Protein AF-A0A0F9CJG5-F1 (afdb_monomer)

Secondary structure (DSSP, 8-state):
-------------PPPSSTT-HHHHHHHHHHHHHHHHHTTT-HHHHHHHHHHHHHHHHHHHHHHT-

Organism: NCBI:txid412755

Nearest PDB structures (foldseek):
  5jg7-assembly1_B  TM=4.664E-01  e=7.076E+00  Salmonella enterica subsp. enterica serovar Typhimurium str. LT2

pLDDT: mean 85.42, std 16.62, range [41.19, 97.0]

Sequence (66 aa):
MTSLQPLKYFVCKPRSKTPTDKHAFASRMAMETYARVIGETDEEFAGVIMAWVEHEKELVTWMEGR

Foldseek 3Di:
DPPPPPPPDPLDQDADPALPPPVNVVSLVVLLVVLVVCCVPCVPVSVVSVVSSVVRVVVSVVRVVD

Structure (mmCIF, N/CA/C/O backbone):
data_AF-A0A0F9CJG5-F1
#
_entry.id   AF-A0A0F9CJG5-F1
#
loop_
_atom_site.group_PDB
_atom_site.id
_atom_site.type_symbol
_atom_site.label_atom_id
_atom_site.label_alt_id
_atom_site.label_comp_id
_atom_site.label_asym_id
_atom_site.label_entity_id
_atom_site.label_seq_id
_atom_site.pdbx_PDB_ins_code
_atom_site.Cartn_x
_atom_site.Cartn_y
_atom_site.Cartn_z
_atom_site.occupancy
_atom_site.B_iso_or_equiv
_atom_site.auth_seq_id
_atom_site.auth_comp_id
_atom_site.auth_asym_id
_atom_site.auth_atom_id
_atom_site.pdbx_PDB_model_num
ATOM 1 N N . MET A 1 1 ? -14.970 -23.834 23.516 1.00 41.19 1 MET A N 1
ATOM 2 C CA . MET A 1 1 ? -15.077 -22.486 22.921 1.00 41.19 1 MET A CA 1
ATOM 3 C C . MET A 1 1 ? -13.724 -22.139 22.330 1.00 41.19 1 MET A C 1
ATOM 5 O O . MET A 1 1 ? -12.784 -21.916 23.080 1.00 41.19 1 MET A O 1
ATOM 9 N N . THR A 1 2 ? -13.580 -22.216 21.010 1.00 44.44 2 THR A N 1
ATOM 10 C CA . THR A 1 2 ? -12.369 -21.773 20.314 1.00 44.44 2 THR A CA 1
ATOM 11 C C . THR A 1 2 ? -12.271 -20.262 20.473 1.00 44.44 2 THR A C 1
ATOM 13 O O . THR A 1 2 ? -13.107 -19.527 19.956 1.00 44.44 2 THR A O 1
ATOM 16 N N . SER A 1 3 ? -11.280 -19.809 21.242 1.00 46.00 3 SER A N 1
ATOM 17 C CA . SER A 1 3 ? -10.844 -18.416 21.225 1.00 46.00 3 SER A CA 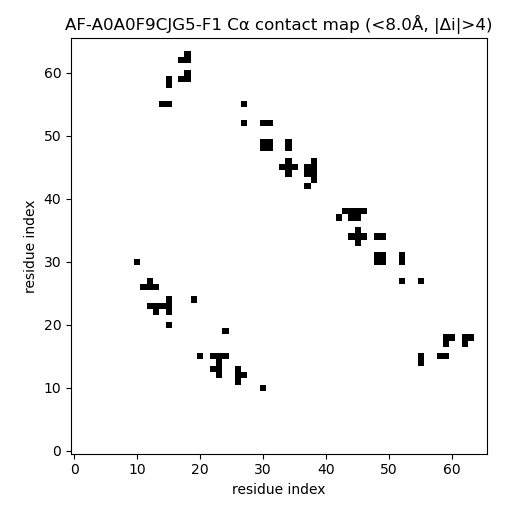1
ATOM 18 C C . SER A 1 3 ? -10.466 -18.096 19.783 1.00 46.00 3 SER A C 1
ATOM 20 O O . SER A 1 3 ? -9.459 -18.598 19.278 1.00 46.00 3 SER A O 1
ATOM 22 N N . LEU A 1 4 ? -11.322 -17.346 19.088 1.00 48.03 4 LEU A N 1
ATOM 23 C CA . LEU A 1 4 ? -10.941 -16.689 17.850 1.00 48.03 4 LEU A CA 1
ATOM 24 C C . LEU A 1 4 ? -9.851 -15.704 18.257 1.00 48.03 4 LEU A C 1
ATOM 26 O O . LEU A 1 4 ? -10.147 -14.622 18.761 1.00 48.03 4 LEU A O 1
ATOM 30 N N . GLN A 1 5 ? -8.586 -16.111 18.121 1.00 53.09 5 GLN A N 1
ATOM 31 C CA . GLN A 1 5 ? -7.498 -15.153 18.213 1.00 53.09 5 GLN A CA 1
ATOM 32 C C . GLN A 1 5 ? -7.831 -14.035 17.222 1.00 53.09 5 GLN A C 1
ATOM 34 O O . GLN A 1 5 ? -8.170 -14.355 16.077 1.00 53.09 5 GLN A O 1
ATOM 39 N N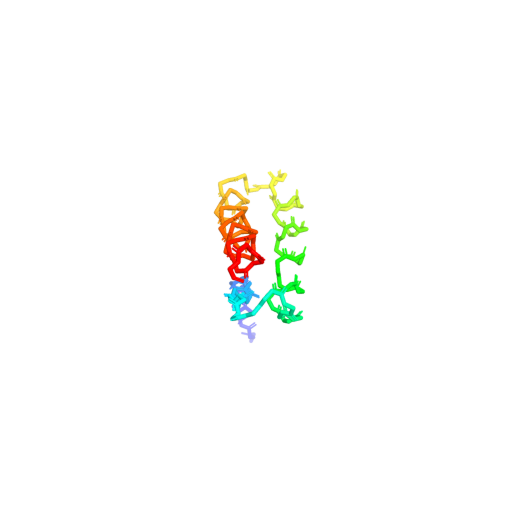 . PRO A 1 6 ? -7.806 -12.755 17.638 1.00 48.03 6 PRO A N 1
ATOM 40 C CA . PRO A 1 6 ? -8.071 -11.660 16.723 1.00 48.03 6 PRO A CA 1
ATOM 41 C C . PRO A 1 6 ? -7.139 -11.853 15.535 1.00 48.03 6 PRO A C 1
ATOM 43 O O . PRO A 1 6 ? -5.930 -11.994 15.741 1.00 48.03 6 PRO A O 1
ATOM 46 N N . LEU A 1 7 ? -7.688 -11.940 14.320 1.00 44.91 7 LEU A N 1
ATOM 47 C CA . LEU A 1 7 ? -6.884 -11.912 13.106 1.00 44.91 7 LEU A CA 1
ATOM 48 C C . LEU A 1 7 ? -6.062 -10.630 13.191 1.00 44.91 7 LEU A C 1
ATOM 50 O O . LEU A 1 7 ? -6.577 -9.537 12.971 1.00 44.91 7 LEU A O 1
ATOM 54 N N . LYS A 1 8 ? -4.803 -10.764 13.616 1.00 51.28 8 LYS A N 1
ATOM 55 C CA . LYS A 1 8 ? -3.861 -9.667 13.804 1.00 51.28 8 LYS A CA 1
ATOM 56 C C . LYS A 1 8 ? -3.438 -9.265 12.395 1.00 51.28 8 LYS A C 1
ATOM 58 O O . LYS A 1 8 ? -2.453 -9.768 11.874 1.00 51.28 8 LYS A O 1
ATOM 63 N N . TYR A 1 9 ? -4.336 -8.516 11.758 1.00 57.88 9 TYR A N 1
ATOM 64 C CA . TYR A 1 9 ? -4.331 -7.927 10.423 1.00 57.88 9 TYR A CA 1
ATOM 65 C C . TYR A 1 9 ? -3.225 -8.473 9.515 1.00 57.88 9 TYR A C 1
ATOM 67 O O . TYR A 1 9 ? -2.095 -7.984 9.521 1.00 57.88 9 TYR A O 1
ATOM 75 N N . PHE A 1 10 ? -3.546 -9.515 8.740 1.00 57.62 10 PHE A N 1
ATOM 76 C CA . PHE A 1 10 ? -2.609 -10.139 7.807 1.00 57.62 10 PHE A CA 1
ATOM 77 C C . PHE A 1 10 ? -2.443 -9.244 6.577 1.00 57.62 10 PHE A C 1
ATOM 79 O O . PHE A 1 10 ? -2.978 -9.500 5.502 1.00 57.62 10 PHE A O 1
ATOM 86 N N . VAL A 1 11 ? -1.736 -8.133 6.751 1.00 62.66 11 VAL A N 1
ATOM 87 C CA . VAL A 1 11 ? -1.399 -7.260 5.640 1.00 62.66 11 VAL A CA 1
ATOM 88 C C . VAL A 1 11 ? -0.123 -7.798 5.003 1.00 62.66 11 VAL A C 1
ATOM 90 O O . VAL A 1 11 ? 0.986 -7.522 5.462 1.00 62.66 11 VAL A O 1
ATOM 93 N N . CYS A 1 12 ? -0.274 -8.627 3.969 1.00 69.31 12 CYS A N 1
ATOM 94 C CA . CYS A 1 12 ? 0.858 -9.060 3.156 1.00 69.31 12 CYS A CA 1
ATOM 95 C C . CYS A 1 12 ? 1.516 -7.831 2.516 1.00 69.31 12 CYS A C 1
ATOM 97 O O . CYS A 1 12 ? 0.864 -7.105 1.768 1.00 69.31 12 CYS A O 1
ATOM 99 N N . LYS A 1 13 ? 2.813 -7.647 2.798 1.00 79.56 13 LYS A N 1
ATOM 100 C CA . LYS A 1 13 ? 3.668 -6.528 2.363 1.00 79.56 13 LYS A CA 1
ATOM 101 C C . LYS A 1 13 ? 4.713 -6.949 1.304 1.00 79.56 13 LYS A C 1
ATOM 103 O O . LYS A 1 13 ? 5.908 -6.735 1.526 1.00 79.56 13 LYS A O 1
ATOM 108 N N . PRO A 1 14 ? 4.340 -7.613 0.191 1.00 84.50 14 PRO A N 1
ATOM 109 C CA . PRO A 1 14 ? 5.293 -7.930 -0.866 1.00 84.50 14 PRO A CA 1
ATOM 110 C C . PRO A 1 14 ? 5.830 -6.639 -1.496 1.00 84.50 14 PRO A C 1
ATOM 112 O O . PRO A 1 14 ? 5.070 -5.714 -1.763 1.00 84.50 14 PRO A O 1
ATOM 115 N N . ARG A 1 15 ? 7.145 -6.599 -1.722 1.00 87.69 15 ARG A N 1
ATOM 116 C CA . ARG A 1 15 ? 7.851 -5.508 -2.404 1.00 87.69 15 ARG A CA 1
ATOM 117 C C . ARG A 1 15 ? 8.059 -5.859 -3.873 1.00 87.69 15 ARG A C 1
ATOM 119 O O . ARG A 1 15 ? 8.390 -7.008 -4.176 1.00 87.69 15 ARG A O 1
ATOM 126 N N . SER A 1 16 ? 7.913 -4.878 -4.755 1.00 93.88 16 SER A N 1
ATOM 127 C CA . SER A 1 16 ? 8.138 -5.029 -6.190 1.00 93.88 16 SER A CA 1
ATOM 128 C C . SER A 1 16 ? 9.599 -5.370 -6.463 1.00 93.88 16 SER A C 1
ATOM 130 O O . SER A 1 16 ? 10.508 -4.690 -5.992 1.00 93.88 16 SER A O 1
ATOM 132 N N . LYS A 1 17 ? 9.835 -6.422 -7.252 1.00 93.31 17 LYS A N 1
ATOM 133 C CA . LYS A 1 17 ? 11.174 -6.751 -7.786 1.00 93.31 17 LYS A CA 1
ATOM 134 C C . LYS A 1 17 ? 11.401 -6.201 -9.195 1.00 93.31 17 LYS A C 1
ATOM 136 O O . LYS A 1 17 ? 12.532 -6.141 -9.663 1.00 93.31 17 LYS A O 1
ATOM 141 N N . THR A 1 18 ? 10.311 -5.849 -9.867 1.00 92.81 18 THR A N 1
ATOM 142 C CA . THR A 1 18 ? 10.252 -5.258 -11.205 1.00 92.81 18 THR A CA 1
ATOM 143 C C . THR A 1 18 ? 9.115 -4.235 -11.232 1.00 92.81 18 THR A C 1
ATOM 145 O O . THR A 1 18 ? 8.151 -4.433 -10.486 1.00 92.81 18 THR A O 1
ATOM 148 N N . PRO A 1 19 ? 9.127 -3.226 -12.123 1.00 92.12 19 PRO A N 1
ATOM 149 C CA . PRO A 1 19 ? 8.033 -2.252 -12.237 1.00 92.12 19 PRO A CA 1
ATOM 150 C C . PRO A 1 19 ? 6.641 -2.868 -12.454 1.00 92.12 19 PRO A C 1
ATOM 152 O O . PRO A 1 19 ? 5.630 -2.312 -12.044 1.00 92.12 19 PRO A O 1
ATOM 155 N N . THR A 1 20 ? 6.581 -4.048 -13.073 1.00 92.94 20 THR A N 1
ATOM 156 C CA . THR A 1 20 ? 5.339 -4.746 -13.433 1.00 92.94 20 THR A CA 1
ATOM 157 C C . THR A 1 20 ? 4.966 -5.878 -12.467 1.00 92.94 20 THR A C 1
ATOM 159 O O . THR A 1 20 ? 4.202 -6.779 -12.826 1.00 92.94 20 THR A O 1
ATOM 162 N N . ASP A 1 21 ? 5.490 -5.867 -11.234 1.00 94.25 21 ASP A N 1
ATOM 163 C CA . ASP A 1 21 ? 5.165 -6.885 -10.230 1.00 94.25 21 ASP A CA 1
ATOM 164 C C . AS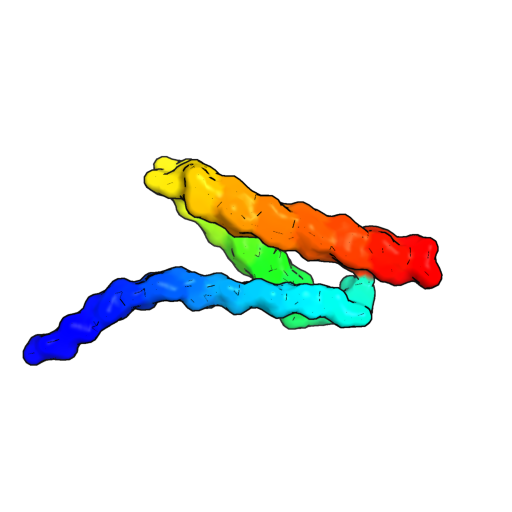P A 1 21 ? 3.698 -6.777 -9.779 1.00 94.25 21 ASP A C 1
ATOM 166 O O . ASP A 1 21 ? 3.305 -5.987 -8.919 1.00 94.25 21 ASP A O 1
ATOM 170 N N . LYS A 1 22 ? 2.867 -7.622 -10.386 1.00 92.38 22 LYS A N 1
ATOM 171 C CA . LYS A 1 22 ? 1.419 -7.683 -10.172 1.00 92.38 22 LYS A CA 1
ATOM 172 C C . LYS A 1 22 ? 1.010 -8.009 -8.732 1.00 92.38 22 LYS A C 1
ATOM 174 O O . LYS A 1 22 ? -0.057 -7.567 -8.310 1.00 92.38 22 LYS A O 1
ATOM 179 N N . HIS A 1 23 ? 1.820 -8.745 -7.966 1.00 91.12 23 HIS A N 1
ATOM 180 C CA . HIS A 1 23 ? 1.484 -9.068 -6.575 1.00 91.12 23 HIS A CA 1
ATOM 181 C C . HIS A 1 23 ? 1.785 -7.897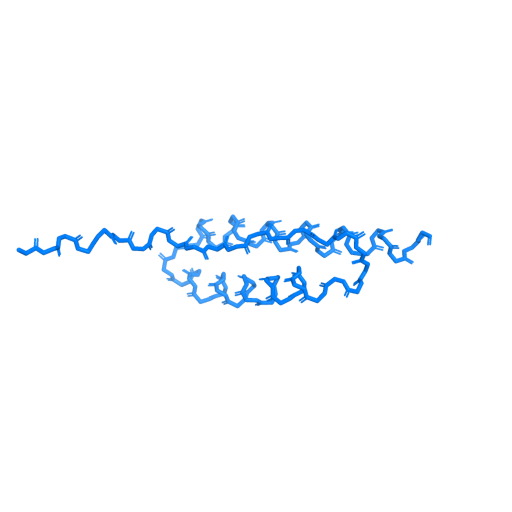 -5.644 1.00 91.12 23 HIS A C 1
ATOM 183 O O . HIS A 1 23 ? 0.942 -7.546 -4.819 1.00 91.12 23 HIS A O 1
ATOM 189 N N . ALA A 1 24 ? 2.943 -7.258 -5.816 1.00 91.44 24 ALA A N 1
ATOM 190 C CA . ALA A 1 24 ? 3.285 -6.044 -5.082 1.00 91.44 24 ALA A CA 1
ATOM 191 C C . ALA A 1 24 ? 2.314 -4.895 -5.396 1.00 91.44 24 ALA A C 1
ATOM 193 O O . ALA A 1 24 ? 1.828 -4.233 -4.478 1.00 91.44 24 ALA A O 1
ATOM 194 N N . PHE A 1 25 ? 1.921 -4.738 -6.665 1.00 93.12 25 PHE A N 1
ATOM 195 C CA . PHE A 1 25 ? 0.882 -3.790 -7.069 1.00 93.12 25 PHE A CA 1
ATOM 196 C C . PHE A 1 25 ? -0.461 -4.062 -6.377 1.00 93.12 25 PHE A C 1
ATOM 198 O O . PHE A 1 25 ? -1.035 -3.155 -5.774 1.00 93.12 25 PHE A O 1
ATOM 205 N N . ALA A 1 26 ? -0.958 -5.304 -6.431 1.00 92.69 26 ALA A N 1
ATOM 206 C CA . ALA A 1 26 ? -2.232 -5.665 -5.812 1.00 92.69 26 ALA A CA 1
ATOM 207 C C . ALA A 1 26 ? -2.214 -5.425 -4.294 1.00 92.69 26 ALA A C 1
ATOM 209 O O . ALA A 1 26 ? -3.155 -4.845 -3.749 1.00 92.69 26 ALA A O 1
ATOM 210 N N . SER A 1 27 ? -1.122 -5.800 -3.621 1.00 92.00 27 SER A N 1
ATOM 211 C CA . SER A 1 27 ? -0.932 -5.517 -2.199 1.00 92.00 27 SER A CA 1
ATOM 212 C C . SER A 1 27 ? -0.908 -4.022 -1.908 1.00 92.00 27 SER A C 1
ATOM 214 O O . SER A 1 27 ? -1.622 -3.585 -1.013 1.00 92.00 27 SER A O 1
ATOM 216 N N . ARG A 1 28 ? -0.172 -3.216 -2.681 1.00 93.81 28 ARG A N 1
ATOM 217 C CA . ARG A 1 28 ? -0.150 -1.755 -2.523 1.00 93.81 28 ARG A CA 1
ATOM 218 C C . ARG A 1 28 ? -1.546 -1.149 -2.605 1.00 93.81 28 ARG A C 1
ATOM 220 O O . ARG A 1 28 ? -1.920 -0.387 -1.721 1.00 93.81 28 ARG A O 1
ATOM 227 N N . MET A 1 29 ? -2.328 -1.528 -3.614 1.00 94.75 29 MET A N 1
ATOM 228 C CA . MET A 1 29 ? -3.698 -1.035 -3.784 1.00 94.75 29 MET A CA 1
ATOM 229 C C . MET A 1 29 ? -4.611 -1.437 -2.617 1.00 94.75 29 MET A C 1
ATOM 231 O O . MET A 1 29 ? -5.386 -0.618 -2.116 1.00 94.75 29 MET A O 1
ATOM 235 N N . ALA A 1 30 ? -4.507 -2.688 -2.157 1.00 92.81 30 ALA A N 1
ATOM 236 C CA . ALA A 1 30 ? -5.274 -3.172 -1.013 1.00 92.81 30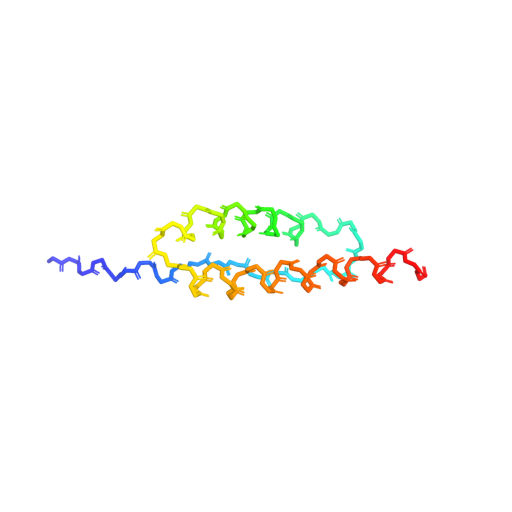 ALA A CA 1
ATOM 237 C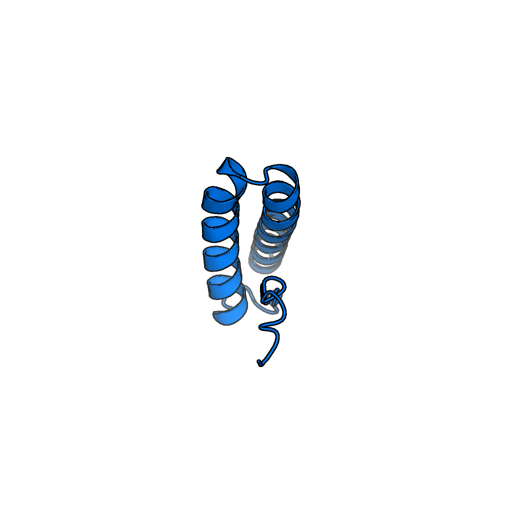 C . ALA A 1 30 ? -4.895 -2.430 0.280 1.00 92.81 30 ALA A C 1
ATOM 239 O O . ALA A 1 30 ? -5.772 -2.028 1.041 1.00 92.81 30 ALA A O 1
ATOM 240 N N . MET A 1 31 ? -3.600 -2.206 0.504 1.00 92.88 31 MET A N 1
ATOM 241 C CA . MET A 1 31 ? -3.072 -1.508 1.677 1.00 92.88 31 MET A CA 1
ATOM 242 C C . MET A 1 31 ? -3.446 -0.030 1.691 1.00 92.88 31 MET A C 1
ATOM 244 O O . MET A 1 31 ? -3.856 0.474 2.730 1.00 92.88 31 MET A O 1
ATOM 248 N N . GLU A 1 32 ? -3.376 0.645 0.545 1.00 95.12 32 GLU A N 1
ATOM 249 C CA . GLU A 1 32 ? -3.814 2.035 0.413 1.00 95.12 32 GLU A CA 1
ATOM 250 C C . GLU A 1 32 ? -5.311 2.178 0.722 1.00 95.12 32 GLU A C 1
ATOM 252 O O . GLU A 1 32 ? -5.716 3.072 1.462 1.00 95.12 32 GLU A O 1
ATOM 257 N N . THR A 1 33 ? -6.135 1.255 0.219 1.00 94.56 33 THR A N 1
ATOM 258 C CA . THR A 1 33 ? -7.577 1.242 0.509 1.00 94.56 33 THR A CA 1
ATOM 259 C C . THR A 1 33 ? -7.841 0.988 1.991 1.00 94.56 33 THR A C 1
ATOM 261 O O . THR A 1 33 ? -8.621 1.705 2.613 1.00 94.56 33 THR A O 1
ATOM 264 N N . TYR A 1 34 ? -7.165 -0.003 2.574 1.00 92.38 34 TYR A N 1
ATOM 265 C CA . TYR A 1 34 ? -7.309 -0.332 3.987 1.00 92.38 34 TYR A CA 1
ATOM 266 C C . TYR A 1 34 ? -6.904 0.840 4.887 1.00 92.38 34 TYR A C 1
ATOM 268 O O . TYR A 1 34 ? -7.631 1.156 5.821 1.00 92.38 34 TYR A O 1
ATOM 276 N N . ALA A 1 35 ? -5.787 1.512 4.589 1.00 93.12 35 ALA A N 1
ATOM 277 C CA . ALA A 1 35 ? -5.318 2.660 5.359 1.00 93.12 35 ALA A CA 1
ATOM 278 C C . ALA A 1 35 ? -6.339 3.805 5.378 1.00 93.12 35 ALA A C 1
ATOM 280 O O . ALA A 1 35 ? -6.584 4.388 6.429 1.00 93.12 35 ALA A O 1
ATOM 281 N N . ARG A 1 36 ? -6.978 4.087 4.234 1.00 94.75 36 ARG A N 1
ATOM 282 C CA . ARG A 1 36 ? -8.033 5.109 4.153 1.00 94.75 36 ARG A CA 1
ATOM 283 C C . ARG A 1 36 ? -9.230 4.772 5.039 1.00 94.75 36 ARG A C 1
ATOM 285 O O . ARG A 1 36 ? -9.742 5.658 5.704 1.00 94.75 36 ARG A O 1
ATOM 292 N N . VAL A 1 37 ? -9.653 3.506 5.058 1.00 94.75 37 VAL A N 1
ATOM 293 C CA . VAL A 1 37 ? -10.809 3.065 5.856 1.00 94.75 37 VAL A CA 1
ATOM 294 C C . VAL A 1 37 ? -10.473 3.015 7.346 1.00 94.75 37 VAL A C 1
ATOM 296 O O . VAL A 1 37 ? -11.241 3.505 8.167 1.00 94.75 37 VAL A O 1
ATOM 299 N N . ILE A 1 38 ? -9.327 2.436 7.716 1.00 92.94 38 ILE A N 1
ATOM 300 C CA . ILE A 1 38 ? -8.957 2.293 9.128 1.00 92.94 38 ILE A CA 1
ATOM 301 C C . ILE A 1 38 ? -8.582 3.632 9.762 1.00 92.94 38 ILE A C 1
ATOM 303 O O . ILE A 1 38 ? -8.740 3.768 10.967 1.00 92.94 38 ILE A O 1
ATOM 307 N N . GLY A 1 39 ? -8.152 4.627 8.977 1.00 94.69 39 GLY A N 1
ATOM 308 C CA . GLY A 1 39 ? -7.775 5.951 9.477 1.00 94.69 39 GLY A CA 1
ATOM 309 C C . GLY A 1 39 ? -8.896 6.693 10.206 1.00 94.69 39 GLY A C 1
ATOM 310 O O . GLY A 1 39 ? -8.607 7.508 11.072 1.00 94.69 39 GLY A O 1
ATOM 311 N N . GLU A 1 40 ? -10.164 6.363 9.938 1.00 93.88 40 GLU A N 1
ATOM 312 C CA . GLU A 1 40 ? -11.302 6.895 10.704 1.00 93.88 40 GLU A CA 1
ATOM 313 C C . GLU A 1 40 ? -11.340 6.381 12.155 1.00 93.88 40 GLU A C 1
ATOM 315 O O . GLU A 1 40 ? -11.965 6.992 13.017 1.00 93.88 40 GLU A O 1
ATOM 320 N N . THR A 1 41 ? -10.698 5.242 12.429 1.00 95.06 41 THR A N 1
ATOM 321 C CA . THR A 1 41 ? -10.697 4.569 13.740 1.00 95.06 41 THR A CA 1
ATOM 322 C C . THR A 1 41 ? -9.311 4.532 14.393 1.00 95.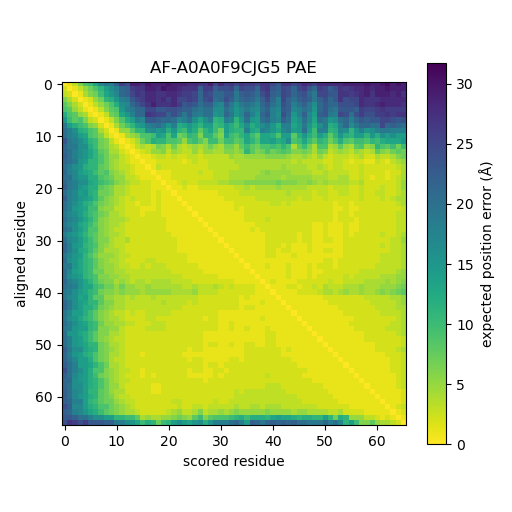06 41 THR A C 1
ATOM 324 O O . THR A 1 41 ? -9.212 4.569 15.616 1.00 95.06 41 THR A O 1
ATOM 327 N N . ASP A 1 42 ? -8.246 4.445 13.597 1.00 93.19 42 ASP A N 1
ATOM 328 C CA . ASP A 1 42 ? -6.853 4.303 14.026 1.00 93.19 42 ASP A CA 1
ATOM 329 C C . ASP A 1 42 ? -5.925 5.018 13.025 1.00 93.19 42 ASP A C 1
ATOM 331 O O . ASP A 1 42 ? -5.390 4.432 12.075 1.00 93.19 42 ASP A O 1
ATOM 335 N N . GLU A 1 43 ? -5.784 6.331 13.220 1.00 95.44 43 GLU A N 1
ATOM 336 C CA . GLU A 1 43 ? -4.970 7.214 12.377 1.00 95.44 43 GLU A CA 1
ATOM 337 C C . GLU A 1 43 ? -3.478 6.848 12.421 1.00 95.44 43 GLU A C 1
ATOM 339 O O . GLU A 1 43 ? -2.802 6.858 11.389 1.00 95.44 43 GLU A O 1
ATOM 344 N N . GLU A 1 44 ? -2.960 6.469 13.595 1.00 93.81 44 GLU A N 1
ATOM 345 C CA . GLU A 1 44 ? -1.556 6.083 13.763 1.00 93.81 44 GLU A CA 1
ATOM 346 C C . GLU A 1 44 ? -1.236 4.847 12.915 1.00 93.81 44 GLU A C 1
ATOM 348 O O . GLU A 1 44 ? -0.277 4.840 12.132 1.00 93.81 44 GLU A O 1
ATOM 353 N N . PHE A 1 45 ? -2.073 3.810 13.002 1.00 90.56 45 PHE A N 1
ATOM 354 C CA . PHE A 1 45 ? -1.878 2.603 12.212 1.00 90.56 45 PHE A CA 1
ATOM 355 C C . PHE A 1 45 ? -2.074 2.849 10.713 1.00 90.56 45 PHE A C 1
ATOM 357 O O . PHE A 1 45 ? -1.304 2.323 9.899 1.00 90.56 45 PHE A O 1
ATOM 364 N N . ALA A 1 46 ? -3.046 3.683 10.331 1.00 93.88 46 ALA A N 1
ATOM 365 C CA . ALA A 1 46 ? -3.200 4.124 8.948 1.00 93.88 46 ALA A CA 1
ATOM 366 C C . ALA A 1 46 ? -1.917 4.791 8.424 1.00 93.88 46 ALA A C 1
ATOM 368 O O . ALA A 1 46 ? -1.465 4.462 7.324 1.00 93.88 46 ALA A O 1
ATOM 369 N N . GLY A 1 47 ? -1.277 5.642 9.233 1.00 94.06 47 GLY A N 1
ATOM 370 C CA . GLY A 1 47 ? 0.009 6.267 8.920 1.00 94.06 47 GLY A CA 1
ATOM 371 C C . GLY A 1 47 ? 1.123 5.248 8.666 1.00 94.06 47 GLY A C 1
ATOM 372 O O . GLY A 1 47 ? 1.835 5.343 7.663 1.00 94.06 47 GLY A O 1
ATOM 373 N N . VAL A 1 48 ? 1.232 4.210 9.504 1.00 93.25 48 VAL A N 1
ATOM 374 C CA . VAL A 1 48 ? 2.211 3.119 9.318 1.00 93.25 48 VAL A CA 1
ATOM 375 C C . VAL A 1 48 ? 1.987 2.370 7.999 1.00 93.25 48 VAL A C 1
ATOM 377 O O . VAL A 1 48 ? 2.949 1.993 7.320 1.00 93.25 48 VAL A O 1
ATOM 380 N N . ILE A 1 49 ? 0.730 2.132 7.617 1.00 93.12 49 ILE A N 1
ATOM 381 C CA . ILE A 1 49 ? 0.403 1.461 6.353 1.00 93.12 49 ILE A CA 1
ATOM 382 C C . ILE A 1 49 ? 0.706 2.371 5.160 1.00 93.12 49 ILE A C 1
ATOM 384 O O . ILE A 1 49 ? 1.334 1.915 4.201 1.00 93.12 49 ILE A O 1
ATOM 388 N N . MET A 1 50 ? 0.325 3.648 5.228 1.00 95.50 50 MET A N 1
ATOM 389 C CA . MET A 1 50 ? 0.593 4.613 4.161 1.00 95.50 50 MET A CA 1
ATOM 390 C C . MET A 1 50 ? 2.089 4.821 3.934 1.00 95.50 50 MET A C 1
ATOM 392 O O . MET A 1 50 ? 2.522 4.831 2.787 1.00 95.50 50 MET A O 1
ATOM 396 N N . ALA A 1 51 ? 2.905 4.874 4.989 1.00 94.94 51 ALA A N 1
ATOM 397 C CA . ALA A 1 51 ? 4.359 4.959 4.846 1.00 94.94 51 ALA A CA 1
ATOM 398 C C . ALA A 1 51 ? 4.937 3.776 4.046 1.00 94.94 51 ALA A C 1
ATOM 400 O O . ALA A 1 51 ? 5.839 3.940 3.223 1.00 94.94 51 ALA A O 1
ATOM 401 N N . TRP A 1 52 ? 4.394 2.570 4.242 1.00 93.94 52 TRP A N 1
ATOM 402 C CA . TRP A 1 52 ? 4.794 1.411 3.447 1.00 93.94 52 TRP A CA 1
ATOM 403 C C . TRP A 1 52 ? 4.377 1.541 1.974 1.00 93.94 52 TRP A C 1
ATOM 405 O O . TRP A 1 52 ? 5.178 1.199 1.097 1.00 93.94 52 TRP A O 1
ATOM 415 N N . VAL A 1 53 ? 3.154 2.029 1.718 1.00 95.25 53 VAL A N 1
ATOM 416 C CA . VAL A 1 53 ? 2.596 2.266 0.373 1.00 95.25 53 VAL A CA 1
ATOM 417 C C . VAL A 1 53 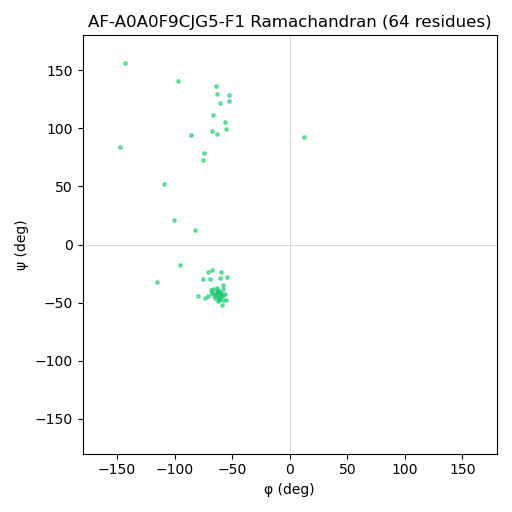? 3.431 3.287 -0.394 1.00 95.25 53 VAL A C 1
ATOM 419 O O . VAL A 1 53 ? 3.767 3.038 -1.550 1.00 95.25 53 VAL A O 1
ATOM 422 N N . GLU A 1 54 ? 3.800 4.400 0.237 1.00 97.00 54 GLU A N 1
ATOM 423 C CA . GLU A 1 54 ? 4.610 5.442 -0.402 1.00 97.00 54 GLU A CA 1
ATOM 424 C C . GLU A 1 54 ? 6.014 4.934 -0.732 1.00 97.00 54 GLU A C 1
ATOM 426 O O . GLU A 1 54 ? 6.449 5.052 -1.876 1.00 97.00 54 GLU A O 1
ATOM 431 N N . HIS A 1 55 ? 6.662 4.216 0.191 1.00 95.56 55 HIS A N 1
ATOM 432 C CA . HIS A 1 55 ? 7.946 3.571 -0.103 1.00 95.56 55 HIS A CA 1
ATOM 433 C C . HIS A 1 55 ? 7.858 2.595 -1.289 1.00 95.56 55 HIS A C 1
ATOM 435 O O . HIS A 1 55 ? 8.798 2.453 -2.067 1.00 95.56 5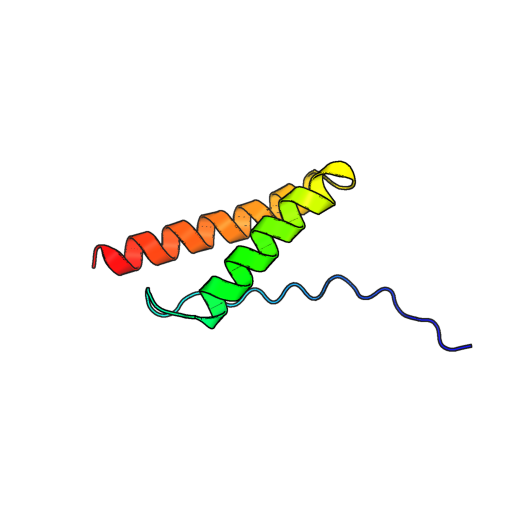5 HIS A O 1
ATOM 441 N N . GLU A 1 56 ? 6.724 1.909 -1.450 1.00 95.94 56 GLU A N 1
ATOM 442 C CA . GLU A 1 56 ? 6.509 1.027 -2.597 1.00 95.94 56 GLU A CA 1
ATOM 443 C C . GLU A 1 56 ? 6.374 1.806 -3.914 1.00 95.94 56 GLU A C 1
ATOM 445 O O . GLU A 1 56 ? 6.896 1.376 -4.941 1.00 95.94 56 GLU A O 1
ATOM 450 N N . LYS A 1 57 ? 5.695 2.962 -3.905 1.00 96.06 57 LYS A N 1
ATOM 451 C CA . LYS A 1 57 ? 5.584 3.849 -5.077 1.00 96.06 57 LYS A CA 1
ATOM 452 C C . LYS A 1 57 ? 6.949 4.412 -5.480 1.00 96.06 57 LYS A C 1
ATOM 454 O O . LYS A 1 57 ? 7.272 4.416 -6.668 1.00 96.06 57 LYS A O 1
ATOM 459 N N . GLU A 1 58 ? 7.753 4.830 -4.504 1.00 96.81 58 GLU A N 1
ATOM 460 C CA . GLU A 1 58 ? 9.119 5.322 -4.715 1.00 96.81 58 GLU A CA 1
ATOM 461 C C . GLU A 1 58 ? 10.012 4.242 -5.330 1.00 96.81 58 GLU A C 1
ATOM 463 O O . GLU A 1 58 ? 10.699 4.496 -6.320 1.00 96.81 58 GLU A O 1
ATOM 468 N N . LEU A 1 59 ? 9.951 3.017 -4.794 1.00 95.06 59 LEU A N 1
ATOM 469 C CA . LEU A 1 59 ? 10.700 1.877 -5.313 1.00 95.06 59 LEU A CA 1
ATOM 470 C C . LEU A 1 59 ? 10.353 1.601 -6.783 1.00 95.06 59 LEU A C 1
ATOM 472 O O . LEU A 1 59 ? 11.258 1.453 -7.603 1.00 95.06 59 LEU A O 1
ATOM 476 N N . VAL A 1 60 ? 9.060 1.557 -7.126 1.00 95.69 60 VAL A N 1
ATOM 477 C CA . VAL A 1 60 ? 8.604 1.347 -8.512 1.00 95.69 60 VAL A CA 1
ATOM 478 C C . VAL A 1 60 ? 9.089 2.468 -9.428 1.00 95.69 60 VAL A C 1
ATOM 480 O O . VAL A 1 60 ? 9.688 2.175 -10.459 1.00 95.69 60 VAL A O 1
ATOM 483 N N . THR A 1 61 ? 8.926 3.727 -9.018 1.00 96.25 61 THR A N 1
ATOM 484 C CA . THR A 1 61 ? 9.381 4.896 -9.792 1.00 96.25 61 THR A CA 1
ATOM 485 C C . THR A 1 61 ? 10.886 4.840 -10.063 1.00 96.25 61 THR A C 1
ATOM 487 O O . THR A 1 61 ? 11.338 5.078 -11.181 1.00 96.25 61 THR A O 1
ATOM 490 N N . TRP A 1 62 ? 11.681 4.477 -9.053 1.00 96.00 62 TRP A N 1
ATOM 491 C CA . TRP A 1 62 ? 13.126 4.314 -9.207 1.00 96.00 62 TRP A CA 1
ATOM 492 C C . TRP A 1 62 ? 13.488 3.190 -10.188 1.00 96.00 62 TRP A C 1
ATOM 494 O O . TRP A 1 62 ? 14.444 3.332 -10.948 1.00 96.00 62 TRP A O 1
ATOM 504 N N . MET A 1 63 ? 12.734 2.086 -10.194 1.00 94.38 63 MET A N 1
ATOM 505 C CA . MET A 1 63 ? 12.956 0.985 -11.137 1.00 94.38 63 MET A CA 1
ATOM 506 C C . MET A 1 63 ? 12.596 1.350 -12.584 1.00 94.38 63 MET A C 1
ATOM 508 O O . MET A 1 63 ? 13.195 0.791 -13.495 1.00 94.38 63 MET A O 1
ATOM 512 N N . GLU A 1 64 ? 11.634 2.249 -12.805 1.00 92.50 64 GLU A N 1
ATOM 513 C CA . GLU A 1 64 ? 11.224 2.700 -14.146 1.00 92.50 64 GLU A CA 1
ATOM 514 C C . GLU A 1 64 ? 12.221 3.675 -14.786 1.00 92.50 64 GLU A C 1
ATOM 516 O O . GLU A 1 64 ? 12.354 3.705 -16.007 1.00 92.50 64 GLU A O 1
ATOM 521 N N . GLY A 1 65 ? 12.939 4.461 -13.981 1.00 88.12 65 GLY A N 1
ATOM 522 C CA . GLY A 1 65 ? 13.952 5.410 -14.457 1.00 88.12 65 GLY A CA 1
ATOM 523 C C . GLY A 1 65 ? 15.329 4.799 -14.746 1.00 88.12 65 GLY A C 1
ATOM 524 O O . GLY A 1 65 ? 16.301 5.549 -14.845 1.00 88.12 65 GLY A O 1
ATOM 525 N N . ARG A 1 66 ? 15.437 3.468 -14.805 1.00 67.38 66 ARG A N 1
ATOM 526 C CA . ARG A 1 66 ? 16.699 2.721 -14.785 1.00 67.38 66 ARG A CA 1
ATOM 527 C C . ARG A 1 66 ? 16.973 1.950 -16.071 1.00 67.38 66 ARG A C 1
ATOM 529 O O . ARG A 1 66 ? 16.004 1.514 -16.726 1.00 67.38 66 ARG A O 1
#

Solvent-accessible surface area (backbone atoms only — not comparable to full-atom values): 3928 Å² total; per-residue (Å²): 131,85,79,75,70,74,79,77,71,87,73,69,78,62,73,64,88,48,72,80,34,64,66,22,50,52,34,40,56,52,44,50,53,48,22,64,62,41,34,82,82,39,50,70,60,18,49,59,42,43,55,53,39,52,52,50,50,51,52,37,55,57,54,68,79,103

Radius of gyration: 14.25 Å; Cα contacts (8 Å, |Δi|>4): 46; chains: 1; bounding box: 32×30×38 Å

Mean predicted aligned error: 6.56 Å